Protein AF-A0A954LPZ9-F1 (afdb_monomer_lite)

Foldseek 3Di:
DVQLVVLLVVQLVVLLVQLCCCVPPVVDDNVVSNVSSVVSNLCSLVVVCLPPDNVNLQVSLQVCLVVVLVVCLVVQCVPVVDPVSSVVVNNVSSCCSNPVVSVVSVVVRD

Radius of gyration: 16.34 Å; chains: 1; bounding box: 34×37×44 Å

Structure (mmCIF, N/CA/C/O backbone):
data_AF-A0A954LPZ9-F1
#
_entry.id   AF-A0A954LPZ9-F1
#
loop_
_atom_site.group_PDB
_atom_site.id
_atom_site.type_symbol
_atom_site.label_atom_id
_atom_site.label_alt_id
_atom_site.label_comp_id
_atom_site.label_asym_id
_atom_site.label_entity_id
_atom_site.label_seq_id
_atom_site.pdbx_PDB_ins_code
_atom_site.Cartn_x
_atom_site.Cartn_y
_atom_site.Cartn_z
_atom_site.occupancy
_atom_site.B_iso_or_equiv
_atom_site.auth_seq_id
_atom_site.auth_comp_id
_atom_site.auth_asym_id
_atom_site.auth_atom_id
_atom_site.pdbx_PDB_model_num
ATOM 1 N N . MET A 1 1 ? -11.566 3.765 23.007 1.00 51.03 1 MET A N 1
ATOM 2 C CA . MET A 1 1 ? -10.286 3.412 22.339 1.00 51.03 1 MET A CA 1
ATOM 3 C C . MET A 1 1 ? -9.823 1.971 22.630 1.00 51.03 1 MET A C 1
ATOM 5 O O . MET A 1 1 ? -8.624 1.719 22.633 1.00 51.03 1 MET A O 1
ATOM 9 N N . ALA A 1 2 ? -10.733 1.009 22.846 1.00 56.59 2 ALA A N 1
ATOM 10 C CA . ALA A 1 2 ? -10.359 -0.405 23.004 1.00 56.59 2 ALA A CA 1
ATOM 11 C C . ALA A 1 2 ? -10.177 -1.110 21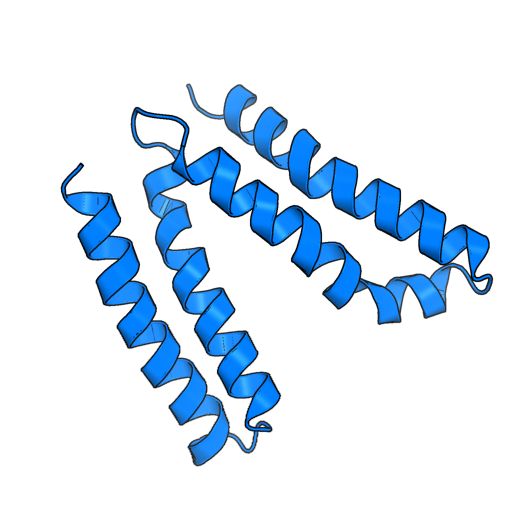.642 1.00 56.59 2 ALA A C 1
ATOM 13 O O . ALA A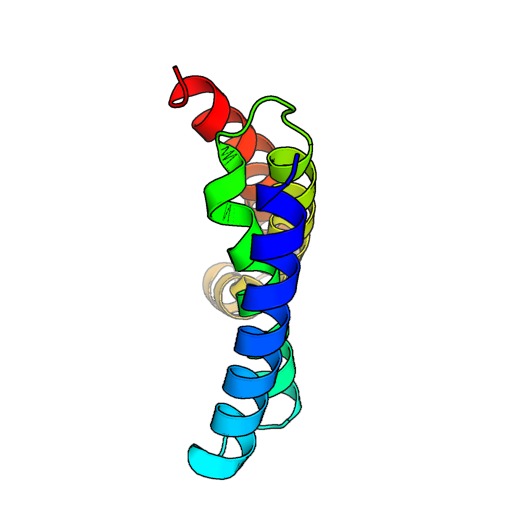 1 2 ? -9.214 -1.847 21.473 1.00 56.59 2 ALA A O 1
ATOM 14 N N . GLY A 1 3 ? -11.018 -0.777 20.649 1.00 69.94 3 GLY A N 1
ATOM 15 C CA . GLY A 1 3 ? -10.988 -1.383 19.308 1.00 69.94 3 GLY A CA 1
ATOM 16 C C . GLY A 1 3 ? -9.658 -1.219 18.568 1.00 69.94 3 GLY A C 1
ATOM 17 O O . GLY A 1 3 ? -9.106 -2.204 18.105 1.00 69.94 3 GLY A O 1
ATOM 18 N N . TYR A 1 4 ? -9.074 -0.015 18.557 1.00 72.62 4 TYR A N 1
ATOM 19 C CA . TYR A 1 4 ? -7.831 0.255 17.816 1.00 72.62 4 TYR A CA 1
ATOM 20 C C . TYR A 1 4 ? -6.659 -0.669 18.178 1.00 72.62 4 TYR A C 1
ATOM 22 O O . TYR A 1 4 ? -5.947 -1.165 17.306 1.00 72.62 4 TYR A O 1
ATOM 30 N N . ARG A 1 5 ? -6.444 -0.924 19.476 1.00 78.44 5 ARG A N 1
ATOM 31 C CA . ARG A 1 5 ? -5.367 -1.828 19.913 1.00 78.44 5 ARG A CA 1
ATOM 32 C C . ARG A 1 5 ? -5.662 -3.268 19.506 1.00 78.44 5 ARG A C 1
ATOM 34 O O . ARG A 1 5 ? -4.757 -3.947 19.035 1.00 78.44 5 ARG A O 1
ATOM 41 N N . GLU A 1 6 ? -6.916 -3.691 19.635 1.00 85.56 6 GLU A N 1
ATOM 42 C CA . GLU A 1 6 ? -7.383 -5.008 19.204 1.00 85.56 6 GLU A CA 1
ATOM 43 C C . GLU A 1 6 ? -7.138 -5.209 17.698 1.00 85.56 6 GLU A C 1
ATOM 45 O O . GLU A 1 6 ? -6.502 -6.182 17.292 1.00 85.56 6 GLU A O 1
ATOM 50 N N . HIS A 1 7 ? -7.556 -4.248 16.867 1.00 85.56 7 HIS A N 1
ATOM 51 C CA . HIS A 1 7 ? -7.422 -4.316 15.414 1.00 85.56 7 HIS A CA 1
ATOM 52 C C . HIS A 1 7 ? -5.961 -4.342 14.963 1.00 85.56 7 HIS A C 1
ATOM 54 O O . HIS A 1 7 ? -5.599 -5.175 14.131 1.00 85.56 7 HIS A O 1
ATOM 60 N N . ILE A 1 8 ? -5.100 -3.502 15.543 1.00 86.38 8 ILE A N 1
ATOM 61 C CA . ILE A 1 8 ? -3.652 -3.500 15.280 1.00 86.38 8 ILE A CA 1
ATOM 62 C C . ILE A 1 8 ? -3.016 -4.837 15.669 1.00 86.38 8 ILE A C 1
ATOM 64 O O . ILE A 1 8 ? -2.215 -5.378 14.906 1.00 86.38 8 ILE A O 1
ATOM 68 N N . SER A 1 9 ? -3.340 -5.370 16.847 1.00 88.62 9 SER A N 1
ATOM 69 C CA . SER A 1 9 ? -2.732 -6.602 17.355 1.00 88.62 9 SER A CA 1
ATOM 70 C C . SER A 1 9 ? -3.165 -7.825 16.549 1.00 88.62 9 SER A C 1
ATOM 72 O O . SER A 1 9 ? -2.311 -8.598 16.107 1.00 88.62 9 SER A O 1
ATOM 74 N N . VAL A 1 10 ? -4.469 -7.973 16.291 1.00 92.19 10 VAL A N 1
ATOM 75 C CA . VAL A 1 10 ? -5.005 -9.077 15.481 1.00 92.19 10 VAL A CA 1
ATOM 76 C C . VAL A 1 10 ? -4.484 -8.984 14.049 1.00 92.19 10 VAL A C 1
ATOM 78 O O . VAL A 1 10 ? -3.987 -9.972 13.512 1.00 92.19 10 VAL A O 1
ATOM 81 N N . SER A 1 11 ? -4.498 -7.792 13.449 1.00 91.38 11 SER A N 1
ATOM 82 C CA . SER A 1 11 ? -4.008 -7.606 12.077 1.00 91.38 11 SER A CA 1
ATOM 83 C C . SER A 1 11 ? -2.498 -7.789 11.965 1.00 91.38 11 SER A C 1
ATOM 85 O O . SER A 1 11 ? -2.019 -8.236 10.928 1.00 91.38 11 SER A O 1
ATOM 87 N N . GLY A 1 12 ? -1.737 -7.507 13.026 1.00 92.06 12 GLY A N 1
ATOM 88 C CA . GLY A 1 12 ? -0.303 -7.790 13.085 1.00 92.06 12 GLY A CA 1
ATOM 89 C C . GLY A 1 12 ? -0.022 -9.290 13.067 1.00 92.06 12 GLY A C 1
ATOM 90 O O . GLY A 1 12 ? 0.799 -9.759 12.278 1.00 92.06 12 GLY A O 1
ATOM 91 N N . MET A 1 13 ? -0.764 -10.065 13.861 1.00 95.38 13 MET A N 1
ATOM 92 C CA . MET A 1 13 ? -0.677 -11.529 13.847 1.00 95.38 13 MET A CA 1
ATOM 93 C C . MET A 1 13 ? -1.117 -12.113 12.493 1.00 95.38 13 MET A C 1
ATOM 95 O O . MET A 1 13 ? -0.434 -12.978 11.935 1.00 95.38 13 MET A O 1
ATOM 99 N N . CYS A 1 14 ? -2.205 -11.597 11.915 1.00 94.31 14 CYS A N 1
ATOM 100 C CA . CYS A 1 14 ? -2.628 -11.935 10.554 1.00 94.31 14 CYS A CA 1
ATOM 101 C C . CYS A 1 14 ? -1.562 -11.559 9.512 1.00 94.31 14 CYS A C 1
ATOM 103 O O . CYS A 1 14 ? -1.328 -12.309 8.573 1.00 94.31 14 CYS A O 1
ATOM 105 N N . GLY A 1 15 ? -0.868 -10.433 9.681 1.00 94.44 15 GLY A N 1
ATOM 106 C CA . GLY A 1 15 ? 0.211 -10.004 8.793 1.00 94.44 15 GLY A CA 1
ATOM 107 C C . GLY A 1 15 ? 1.411 -10.949 8.827 1.00 94.44 15 GLY A C 1
ATOM 108 O O . GLY A 1 15 ? 1.904 -11.351 7.773 1.00 94.44 15 GLY A O 1
ATOM 109 N N . VAL A 1 16 ? 1.844 -11.366 10.021 1.00 95.69 16 VAL A N 1
ATOM 110 C CA . VAL A 1 16 ? 2.936 -12.343 10.183 1.00 95.69 16 VAL A CA 1
ATOM 111 C C . VAL A 1 16 ? 2.554 -13.684 9.563 1.00 95.69 16 VAL A C 1
ATOM 113 O O . VAL A 1 16 ? 3.316 -14.233 8.768 1.00 95.69 16 VAL A O 1
ATOM 116 N N . THR A 1 17 ? 1.364 -14.196 9.877 1.00 95.56 17 THR A N 1
ATOM 117 C CA . THR A 1 17 ? 0.887 -15.475 9.328 1.00 95.56 17 THR A CA 1
ATOM 118 C C . THR A 1 17 ? 0.734 -15.415 7.810 1.00 95.56 17 THR A C 1
ATOM 120 O O . THR A 1 17 ? 1.192 -16.326 7.121 1.00 95.56 17 THR A O 1
ATOM 123 N N . TYR A 1 18 ? 0.189 -14.327 7.266 1.00 95.00 18 TYR A N 1
ATOM 124 C CA . TYR A 1 18 ? 0.059 -14.129 5.825 1.00 95.00 18 TYR A CA 1
ATOM 125 C C . TYR A 1 18 ? 1.422 -14.057 5.124 1.00 95.00 18 TYR A C 1
ATOM 127 O O . TYR A 1 18 ? 1.647 -14.773 4.149 1.00 95.00 18 TYR A O 1
ATOM 135 N N . GLY A 1 19 ? 2.362 -13.263 5.646 1.00 94.19 19 GLY A N 1
ATOM 136 C CA . GLY A 1 19 ? 3.704 -13.123 5.073 1.00 94.19 19 GLY A CA 1
ATOM 137 C C . GLY A 1 19 ? 4.521 -14.419 5.115 1.00 94.19 19 GLY A C 1
ATOM 138 O O . GLY A 1 19 ? 5.169 -14.784 4.129 1.00 94.19 19 GLY A O 1
ATOM 139 N N . LEU A 1 20 ? 4.448 -15.159 6.225 1.00 95.56 20 LEU A N 1
ATOM 140 C CA . LEU A 1 20 ? 5.094 -16.468 6.355 1.00 95.56 20 LEU A CA 1
ATOM 141 C C . LEU A 1 20 ? 4.459 -17.500 5.421 1.00 95.56 20 LEU A C 1
ATOM 143 O O . LEU A 1 20 ? 5.171 -18.228 4.739 1.00 95.56 20 LEU A O 1
ATOM 147 N N . THR A 1 21 ? 3.132 -17.532 5.322 1.00 95.69 21 THR A N 1
ATOM 148 C CA . THR A 1 21 ? 2.449 -18.480 4.431 1.00 95.69 21 THR A CA 1
ATOM 149 C C . THR A 1 21 ? 2.755 -18.173 2.964 1.00 95.69 21 THR A C 1
ATOM 151 O O . THR A 1 21 ? 3.055 -19.084 2.196 1.00 95.69 21 THR A O 1
ATOM 154 N N . ALA A 1 22 ? 2.767 -16.897 2.567 1.00 94.06 22 ALA A N 1
ATOM 155 C CA . ALA A 1 22 ? 3.136 -16.482 1.214 1.00 94.06 22 ALA A CA 1
ATOM 156 C C . ALA A 1 22 ? 4.550 -16.957 0.831 1.00 94.06 22 ALA A C 1
ATOM 158 O O . ALA A 1 22 ? 4.776 -17.454 -0.272 1.00 94.06 22 ALA A O 1
ATOM 159 N N . THR A 1 23 ? 5.500 -16.845 1.757 1.00 94.31 23 THR A N 1
ATOM 160 C CA . THR A 1 23 ? 6.903 -17.206 1.505 1.00 94.31 23 THR A CA 1
ATOM 161 C C . THR A 1 23 ? 7.141 -18.711 1.535 1.00 94.31 23 THR A C 1
ATOM 163 O O . THR A 1 23 ? 7.802 -19.238 0.644 1.00 94.31 23 THR A O 1
ATOM 166 N N . LEU A 1 24 ? 6.571 -19.414 2.515 1.00 94.31 24 LEU A N 1
ATOM 167 C CA . LEU A 1 24 ? 6.816 -20.842 2.728 1.00 94.31 24 LEU A CA 1
ATOM 168 C C . LEU A 1 24 ? 5.948 -21.751 1.848 1.00 94.31 24 LEU A C 1
ATOM 170 O O . LEU A 1 24 ? 6.421 -22.803 1.429 1.00 94.31 24 LEU A O 1
ATOM 174 N N . ALA A 1 25 ? 4.696 -21.373 1.567 1.00 95.06 25 ALA A N 1
ATOM 175 C CA . ALA A 1 25 ? 3.746 -22.228 0.846 1.00 95.06 25 ALA A CA 1
ATOM 176 C C . ALA A 1 25 ? 3.550 -21.832 -0.626 1.00 95.06 25 ALA A C 1
ATOM 178 O O . ALA A 1 25 ? 3.287 -22.696 -1.458 1.00 95.06 25 ALA A O 1
ATOM 179 N N . PHE A 1 26 ? 3.682 -20.544 -0.964 1.00 93.38 26 PHE A N 1
ATOM 180 C CA . PHE A 1 26 ? 3.379 -20.026 -2.307 1.00 93.38 26 PHE A CA 1
ATOM 181 C C . PHE A 1 26 ? 4.614 -19.577 -3.104 1.00 93.38 26 PHE A C 1
ATOM 183 O O . PHE A 1 26 ? 4.480 -19.108 -4.232 1.00 93.38 26 PHE A O 1
ATOM 190 N N . GLY A 1 27 ? 5.819 -19.730 -2.544 1.00 92.44 27 GLY A N 1
ATOM 191 C CA . GLY A 1 27 ? 7.078 -19.451 -3.243 1.00 92.44 27 GLY A CA 1
ATOM 192 C C . GLY A 1 27 ? 7.370 -17.965 -3.480 1.00 92.44 27 GLY A C 1
ATOM 193 O O . GLY A 1 27 ? 8.233 -17.637 -4.295 1.00 92.44 27 GLY A O 1
ATOM 194 N N . PHE A 1 28 ? 6.677 -17.052 -2.790 1.00 94.62 28 PHE A N 1
ATOM 195 C CA . PHE A 1 28 ? 7.019 -15.631 -2.835 1.00 94.62 28 PHE A CA 1
ATOM 196 C C . PHE A 1 28 ? 8.361 -15.371 -2.144 1.00 94.62 28 PHE A C 1
ATOM 198 O O . PHE A 1 28 ? 8.746 -16.051 -1.192 1.00 94.62 28 PHE A O 1
ATOM 205 N N . THR A 1 29 ? 9.078 -14.340 -2.591 1.00 95.62 29 THR A N 1
ATOM 206 C CA . THR A 1 29 ? 10.342 -13.962 -1.943 1.00 95.62 29 THR A CA 1
ATOM 207 C C . THR A 1 29 ? 10.097 -13.451 -0.515 1.00 95.62 29 THR A C 1
ATOM 209 O O . THR A 1 29 ? 9.050 -12.846 -0.259 1.00 95.62 29 THR A O 1
ATOM 212 N N . PRO A 1 30 ? 11.064 -13.595 0.414 1.00 93.38 30 PRO A N 1
ATOM 213 C CA . PRO A 1 30 ? 10.937 -13.074 1.779 1.00 93.38 30 PRO A CA 1
ATOM 214 C C . PRO A 1 30 ? 10.558 -11.589 1.839 1.00 93.38 30 PRO A C 1
ATOM 216 O O . PRO A 1 30 ? 9.758 -11.182 2.677 1.00 93.38 30 PRO A O 1
ATOM 219 N N . VAL A 1 31 ? 11.071 -10.788 0.901 1.00 93.88 31 VAL A N 1
ATOM 220 C CA . VAL A 1 31 ? 10.758 -9.355 0.790 1.00 93.88 31 VAL A CA 1
ATOM 221 C C . VAL A 1 31 ? 9.292 -9.130 0.412 1.00 93.88 31 VAL A C 1
ATOM 223 O O . VAL A 1 31 ? 8.637 -8.272 0.998 1.00 93.88 31 VAL A O 1
ATOM 226 N N . GLN A 1 32 ? 8.748 -9.911 -0.526 1.00 91.81 32 GLN A N 1
ATOM 227 C CA . GLN A 1 32 ? 7.333 -9.832 -0.907 1.00 91.81 32 GLN A CA 1
ATOM 228 C C . GLN A 1 32 ? 6.415 -10.262 0.241 1.00 91.81 32 GLN A C 1
ATOM 230 O O . GLN A 1 32 ? 5.415 -9.593 0.488 1.00 91.81 32 GLN A O 1
ATOM 235 N N . GLY A 1 33 ? 6.773 -11.323 0.972 1.00 93.38 33 GLY A N 1
ATOM 236 C CA . GLY A 1 33 ? 6.032 -11.759 2.159 1.00 93.38 33 GLY A CA 1
ATOM 237 C C . GLY A 1 33 ? 6.041 -10.725 3.281 1.00 93.38 33 GLY A C 1
ATOM 238 O O . GLY A 1 33 ? 4.996 -10.442 3.861 1.00 93.38 33 GLY A O 1
ATOM 239 N N . ALA A 1 34 ? 7.194 -10.107 3.552 1.00 92.81 34 ALA A N 1
ATOM 240 C CA . ALA A 1 34 ? 7.302 -9.032 4.536 1.00 92.81 34 ALA A CA 1
ATOM 241 C C . ALA A 1 34 ? 6.455 -7.814 4.138 1.00 92.81 34 ALA A C 1
ATOM 243 O O . ALA A 1 34 ? 5.720 -7.272 4.960 1.00 92.81 34 ALA A O 1
ATOM 244 N N . LEU A 1 35 ? 6.503 -7.418 2.863 1.00 90.88 35 LEU A N 1
ATOM 245 C CA . LEU A 1 35 ? 5.722 -6.297 2.344 1.00 90.88 35 LE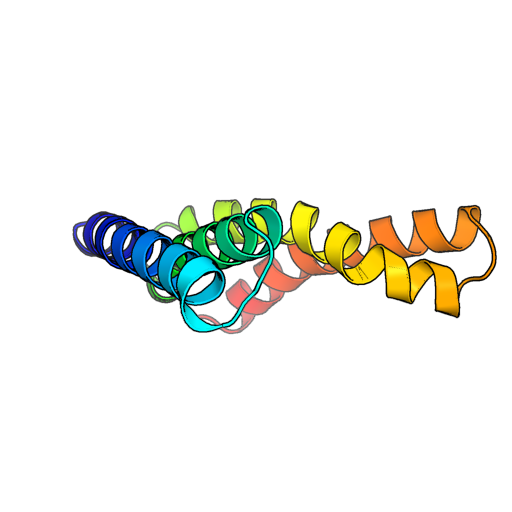U A CA 1
ATOM 246 C C . LEU A 1 35 ? 4.215 -6.580 2.433 1.00 90.88 35 LEU A C 1
ATOM 248 O O . LEU A 1 35 ? 3.456 -5.733 2.897 1.00 90.88 35 LEU A O 1
ATOM 252 N N . ALA A 1 36 ? 3.798 -7.794 2.074 1.00 91.31 36 ALA A N 1
ATOM 253 C CA . ALA A 1 36 ? 2.434 -8.279 2.233 1.00 91.31 36 ALA A CA 1
ATOM 254 C C . ALA A 1 36 ? 1.971 -8.249 3.700 1.00 91.31 36 ALA A C 1
ATOM 256 O O . ALA A 1 36 ? 0.907 -7.711 3.991 1.00 91.31 36 ALA A O 1
ATOM 257 N N . GLY A 1 37 ? 2.785 -8.752 4.632 1.00 93.06 37 GLY A N 1
ATOM 258 C CA . GLY A 1 37 ? 2.474 -8.731 6.062 1.00 93.06 37 GLY A CA 1
ATOM 259 C C . GLY A 1 37 ? 2.342 -7.316 6.632 1.00 93.06 37 GLY A C 1
ATOM 260 O O . GLY A 1 37 ? 1.384 -7.035 7.352 1.00 93.06 37 GLY A O 1
ATOM 261 N N . CYS A 1 38 ? 3.246 -6.403 6.261 1.00 89.75 38 CYS A N 1
ATOM 262 C CA . CYS A 1 38 ? 3.170 -4.993 6.653 1.00 89.75 38 CYS A CA 1
ATOM 263 C C . CYS A 1 38 ? 1.892 -4.318 6.136 1.00 89.75 38 CYS A C 1
ATOM 265 O O . CYS A 1 38 ? 1.244 -3.584 6.881 1.00 89.75 38 CYS A O 1
ATOM 267 N N . LEU A 1 39 ? 1.506 -4.574 4.882 1.00 89.50 39 LEU A N 1
ATOM 268 C CA . LEU A 1 39 ? 0.270 -4.030 4.315 1.00 89.50 39 LEU A CA 1
ATOM 269 C C . LEU A 1 39 ? -0.971 -4.577 5.028 1.00 89.50 39 LEU A C 1
ATOM 271 O O . LEU A 1 39 ? -1.863 -3.796 5.354 1.00 89.50 39 LEU A O 1
ATOM 275 N N . THR A 1 40 ? -1.009 -5.878 5.328 1.00 91.69 40 THR A N 1
ATOM 276 C CA . THR A 1 40 ? -2.094 -6.496 6.108 1.00 91.69 40 THR A CA 1
ATOM 277 C C . THR A 1 40 ? -2.196 -5.887 7.504 1.00 91.69 40 THR A C 1
ATOM 279 O O . THR A 1 40 ? -3.296 -5.608 7.977 1.00 91.69 40 THR A O 1
ATOM 282 N N . TRP A 1 41 ? -1.060 -5.624 8.152 1.00 89.38 41 TRP A N 1
ATOM 283 C CA . TRP A 1 41 ? -1.044 -5.007 9.473 1.00 89.38 41 TRP A CA 1
ATOM 284 C C . TRP A 1 41 ? -1.621 -3.586 9.459 1.00 89.38 41 TRP A C 1
ATOM 286 O O . TRP A 1 41 ? -2.508 -3.278 10.254 1.00 89.38 41 TRP A O 1
ATOM 296 N N . VAL A 1 42 ? -1.180 -2.745 8.517 1.00 86.00 42 VAL A N 1
ATOM 297 C CA . VAL A 1 42 ? -1.673 -1.364 8.365 1.00 86.00 42 VAL A CA 1
ATOM 298 C C . VAL A 1 42 ? -3.147 -1.333 7.950 1.00 86.00 42 VAL A C 1
ATOM 300 O O . VAL A 1 42 ? -3.898 -0.484 8.429 1.00 86.00 42 VAL A O 1
ATOM 303 N N . ALA A 1 43 ? -3.597 -2.279 7.120 1.00 85.69 43 ALA A N 1
ATOM 304 C CA . ALA A 1 43 ? -5.008 -2.417 6.751 1.00 85.69 43 ALA A CA 1
ATOM 305 C C . ALA A 1 43 ? -5.914 -2.707 7.961 1.00 85.69 43 ALA A C 1
ATOM 307 O O . ALA A 1 43 ? -7.102 -2.396 7.924 1.00 85.69 43 ALA A O 1
ATOM 308 N N . GLY A 1 44 ? -5.358 -3.220 9.061 1.00 84.94 44 GLY A N 1
ATOM 309 C CA . GLY A 1 44 ? -6.060 -3.351 10.334 1.00 84.94 44 GLY A CA 1
ATOM 310 C C . GLY A 1 44 ? -6.590 -2.038 10.900 1.00 84.94 44 GLY A C 1
ATOM 311 O O . GLY A 1 44 ? -7.554 -2.057 11.646 1.00 84.94 44 GLY A O 1
ATOM 312 N N . MET A 1 45 ? -6.012 -0.897 10.522 1.00 82.88 45 MET A N 1
ATOM 313 C CA . MET A 1 45 ? -6.475 0.421 10.963 1.00 82.88 45 MET A CA 1
ATOM 314 C C . MET A 1 45 ? -7.681 0.939 10.154 1.00 82.88 45 MET A C 1
ATOM 316 O O . MET A 1 45 ? -8.234 1.988 10.480 1.00 82.88 45 MET A O 1
ATOM 320 N N . LEU A 1 46 ? -8.079 0.242 9.080 1.00 81.81 46 LEU A N 1
ATOM 321 C CA . LEU A 1 46 ? -9.157 0.666 8.181 1.00 81.81 46 LEU A CA 1
ATOM 322 C C . LEU A 1 46 ? -10.538 0.758 8.869 1.00 81.81 46 LEU A C 1
ATOM 324 O O . LEU A 1 46 ? -11.233 1.740 8.617 1.00 81.81 46 LEU A O 1
ATOM 328 N N . PRO A 1 47 ? -10.949 -0.181 9.749 1.00 77.25 47 PRO A N 1
ATOM 329 C CA . PRO A 1 47 ? -12.210 -0.077 10.492 1.00 77.25 47 PRO A CA 1
ATOM 330 C C . PRO A 1 47 ? -12.255 1.129 11.438 1.00 77.25 47 PRO A C 1
ATOM 332 O O . PRO A 1 47 ? -13.315 1.706 11.652 1.00 77.25 47 PRO A O 1
ATOM 335 N N . ASP A 1 48 ? -11.101 1.551 11.962 1.00 75.62 48 ASP A N 1
ATOM 336 C CA . ASP A 1 48 ? -10.988 2.699 12.867 1.00 75.62 48 ASP A CA 1
ATOM 337 C C . ASP A 1 48 ? -10.969 4.054 12.129 1.00 75.62 48 ASP A C 1
ATOM 339 O O . ASP A 1 48 ? -10.822 5.101 12.763 1.00 75.62 48 ASP A O 1
ATOM 343 N N . LEU A 1 49 ? -11.117 4.068 10.796 1.00 71.56 49 LEU A N 1
ATOM 344 C CA . LEU A 1 49 ? -11.221 5.305 10.010 1.00 71.56 49 LEU A CA 1
ATOM 345 C C . LEU A 1 49 ? -12.444 6.151 10.391 1.00 71.56 49 LEU A C 1
ATOM 347 O O . LEU A 1 49 ? -12.375 7.374 10.281 1.00 71.56 49 LEU A O 1
ATOM 351 N N . ASP A 1 50 ? -13.519 5.503 10.838 1.00 70.12 50 ASP A N 1
ATOM 352 C CA . ASP A 1 50 ? -14.781 6.137 11.244 1.00 70.12 50 ASP A CA 1
ATOM 353 C C . ASP A 1 50 ? -14.870 6.361 12.768 1.00 70.12 50 ASP A C 1
ATOM 355 O O . ASP A 1 50 ? -15.848 6.886 13.286 1.00 70.12 50 ASP A O 1
ATOM 359 N N . ALA A 1 51 ? -13.840 5.963 13.525 1.00 66.25 51 ALA A N 1
ATOM 360 C CA . ALA A 1 51 ? -13.835 6.111 14.975 1.00 66.25 51 ALA A CA 1
ATOM 361 C C . ALA A 1 51 ? -13.517 7.560 15.396 1.00 66.25 51 ALA A C 1
ATOM 363 O O . ALA A 1 51 ? -12.554 8.172 14.916 1.00 66.25 51 ALA A O 1
ATOM 364 N N . ASP A 1 52 ? -14.284 8.081 16.361 1.00 58.72 52 ASP A N 1
ATOM 365 C CA . ASP A 1 52 ? -14.144 9.431 16.920 1.00 58.72 52 ASP A CA 1
ATOM 366 C C . ASP A 1 52 ? -12.692 9.730 17.337 1.00 58.72 52 ASP A C 1
ATOM 368 O O . ASP A 1 52 ? -12.181 9.246 18.354 1.00 58.72 52 ASP A O 1
ATOM 372 N N . GLY A 1 53 ? -11.991 10.539 16.538 1.00 61.56 53 GLY A N 1
ATOM 373 C CA . GLY A 1 53 ? -10.632 10.972 16.865 1.00 61.56 53 GLY A CA 1
ATOM 374 C C . GLY A 1 53 ? -9.749 11.374 15.690 1.00 61.56 53 GLY A C 1
ATOM 375 O O . GLY A 1 53 ? -8.758 12.068 15.921 1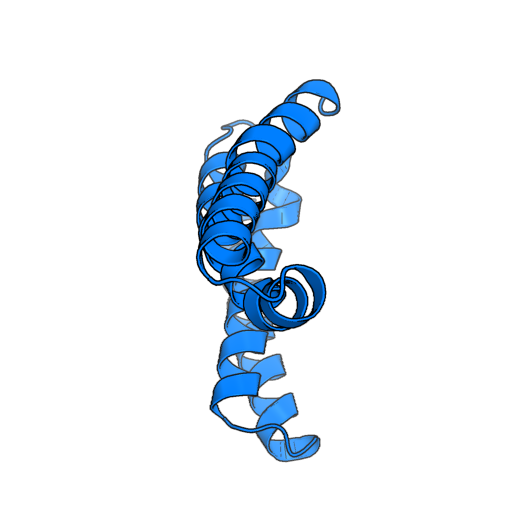.00 61.56 53 GLY A O 1
ATOM 376 N N . GLY A 1 54 ? -10.051 10.963 14.451 1.00 60.91 54 GLY A N 1
ATOM 377 C CA . GLY A 1 54 ? -9.368 11.406 13.217 1.00 60.91 54 GLY A CA 1
ATOM 378 C C . GLY A 1 54 ? -7.852 11.130 13.114 1.00 60.91 54 GLY A C 1
ATOM 379 O O . GLY A 1 54 ? -7.248 11.368 12.066 1.00 60.91 54 GLY A O 1
ATOM 380 N N . LYS A 1 55 ? -7.214 10.626 14.179 1.00 65.94 55 LYS A N 1
ATOM 381 C CA . LYS A 1 5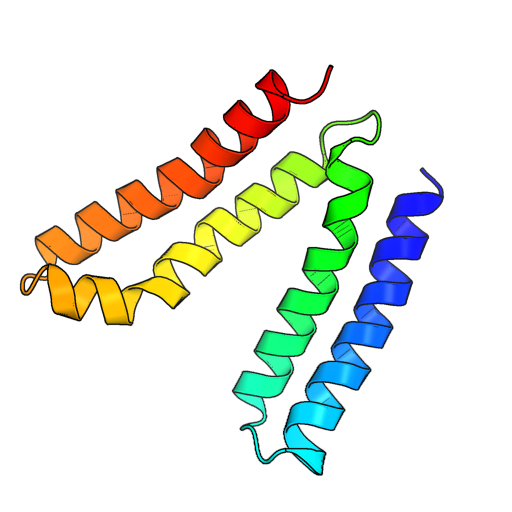5 ? -5.799 10.228 14.224 1.00 65.94 55 LYS A CA 1
ATOM 382 C C . LYS A 1 55 ? -5.497 9.023 13.312 1.00 65.94 55 LYS A C 1
ATOM 384 O O . LYS A 1 55 ? -4.534 9.147 12.555 1.00 65.94 55 LYS A O 1
ATOM 389 N N . PRO A 1 56 ? -6.314 7.943 13.279 1.00 69.38 56 PRO A N 1
ATOM 390 C CA . PRO A 1 56 ? -6.061 6.781 12.414 1.00 69.38 56 PRO A CA 1
ATOM 391 C C . PRO A 1 56 ? -6.044 7.158 10.929 1.00 69.38 56 PRO A C 1
ATOM 393 O O . PRO A 1 56 ? -5.135 6.787 10.192 1.00 69.38 56 PRO A O 1
ATOM 396 N N . VAL A 1 57 ? -6.979 8.017 10.510 1.00 71.75 57 VAL A N 1
ATOM 397 C CA . VAL A 1 57 ? -7.064 8.556 9.143 1.00 71.75 57 VAL A CA 1
ATOM 398 C C . VAL A 1 57 ? -5.752 9.230 8.733 1.00 71.75 57 VAL A C 1
ATOM 400 O O . VAL A 1 57 ? -5.215 8.969 7.657 1.00 71.75 57 VAL A O 1
ATOM 403 N N . ARG A 1 58 ? -5.189 10.085 9.596 1.00 74.00 58 ARG A N 1
ATOM 404 C CA . ARG A 1 58 ? -3.976 10.846 9.263 1.00 74.00 58 ARG A CA 1
ATOM 405 C C . ARG A 1 58 ? -2.738 9.955 9.134 1.00 74.00 58 ARG A C 1
ATOM 407 O O . ARG A 1 58 ? -1.879 10.245 8.303 1.00 74.00 58 ARG A O 1
ATOM 414 N N . GLU A 1 59 ? -2.641 8.906 9.946 1.00 76.75 59 GLU A N 1
ATOM 415 C CA . GLU A 1 59 ? -1.519 7.960 9.925 1.00 76.75 59 GLU A CA 1
ATOM 416 C C . GLU A 1 59 ? -1.587 7.035 8.704 1.00 76.75 59 GLU A C 1
ATOM 418 O O . GLU A 1 59 ? -0.600 6.927 7.971 1.00 76.75 59 GLU A O 1
ATOM 423 N N . ILE A 1 60 ? -2.763 6.471 8.407 1.00 81.25 60 ILE A N 1
ATOM 424 C CA . ILE A 1 60 ? -2.973 5.596 7.244 1.00 81.25 60 ILE A CA 1
ATOM 425 C C . ILE A 1 60 ? -2.720 6.353 5.942 1.00 81.25 60 ILE A C 1
ATOM 427 O O . ILE A 1 60 ? -1.939 5.896 5.111 1.00 81.25 60 ILE A O 1
ATOM 431 N N . PHE A 1 61 ? -3.319 7.534 5.756 1.00 81.94 61 PHE A N 1
ATOM 432 C CA . PHE A 1 61 ? -3.106 8.314 4.531 1.00 81.94 61 PHE A CA 1
ATOM 433 C C . PHE A 1 61 ? -1.690 8.903 4.437 1.00 81.94 61 PHE A C 1
ATOM 435 O O . PHE A 1 61 ? -1.202 9.139 3.331 1.00 81.94 61 PHE A O 1
ATOM 442 N N . GLY A 1 62 ? -0.996 9.091 5.565 1.00 83.69 62 GLY A N 1
ATOM 443 C CA . GLY A 1 62 ? 0.430 9.417 5.581 1.00 83.69 62 GLY A CA 1
ATOM 444 C C . GLY A 1 62 ? 1.294 8.277 5.031 1.00 83.69 62 GLY A C 1
ATOM 445 O O . GLY A 1 62 ? 2.130 8.511 4.157 1.00 83.69 62 GLY A O 1
ATOM 446 N N . LEU A 1 63 ? 1.051 7.048 5.498 1.00 84.75 63 LEU A N 1
ATOM 447 C CA . LEU A 1 63 ? 1.724 5.833 5.024 1.00 84.75 63 LEU A CA 1
ATOM 448 C C . LEU A 1 63 ? 1.379 5.512 3.564 1.00 84.75 63 LEU A C 1
ATOM 450 O O . LEU A 1 63 ? 2.281 5.321 2.748 1.00 84.75 63 LEU A O 1
ATOM 454 N N . LEU A 1 64 ? 0.091 5.507 3.208 1.00 85.00 64 LEU A N 1
ATOM 455 C CA . LEU A 1 64 ? -0.368 5.278 1.834 1.00 85.00 64 LEU A CA 1
ATOM 456 C C . LEU A 1 64 ? 0.190 6.328 0.873 1.00 85.00 64 LEU A C 1
ATOM 458 O O . LEU A 1 64 ? 0.605 5.973 -0.228 1.00 85.00 64 LEU A O 1
ATOM 462 N N . GLY A 1 65 ? 0.280 7.587 1.312 1.00 87.12 65 GLY A N 1
ATOM 463 C CA . GLY A 1 65 ? 0.918 8.658 0.554 1.00 87.12 65 GLY A CA 1
ATOM 464 C C . GLY A 1 65 ? 2.327 8.297 0.092 1.00 87.12 65 GLY A C 1
ATOM 465 O O . GLY A 1 65 ? 2.668 8.538 -1.060 1.00 87.12 65 GLY A O 1
ATOM 466 N N . ALA A 1 66 ? 3.133 7.672 0.953 1.00 87.44 66 ALA A N 1
ATOM 467 C CA . ALA A 1 66 ? 4.492 7.253 0.610 1.00 87.44 66 ALA A CA 1
ATOM 468 C C . ALA A 1 66 ? 4.534 5.946 -0.204 1.00 87.44 66 ALA A C 1
ATOM 470 O O . ALA A 1 66 ? 5.312 5.831 -1.150 1.00 87.44 66 ALA A O 1
ATOM 471 N N . VAL A 1 67 ? 3.706 4.957 0.145 1.00 87.81 67 VAL A N 1
ATOM 472 C CA . VAL A 1 67 ? 3.774 3.607 -0.443 1.00 87.81 67 VAL A CA 1
ATOM 473 C C . VAL A 1 67 ? 3.175 3.552 -1.849 1.00 87.81 67 VAL A C 1
ATOM 475 O O . VAL A 1 67 ? 3.767 2.950 -2.744 1.00 87.81 67 VAL A O 1
ATOM 478 N N . VAL A 1 68 ? 2.023 4.185 -2.079 1.00 89.62 68 VAL A N 1
ATOM 479 C CA . VAL A 1 68 ? 1.313 4.117 -3.367 1.00 89.62 68 VAL A CA 1
ATOM 480 C C . VAL A 1 68 ? 2.155 4.608 -4.557 1.00 89.62 68 VAL A C 1
ATOM 482 O O . VAL A 1 68 ? 2.229 3.871 -5.544 1.00 89.62 68 VAL A O 1
ATOM 485 N N . PRO A 1 69 ? 2.834 5.775 -4.520 1.00 89.69 69 PRO A N 1
ATOM 486 C CA . PRO A 1 69 ? 3.668 6.209 -5.643 1.00 89.69 69 PRO A CA 1
ATOM 487 C C . PRO A 1 69 ? 4.864 5.276 -5.879 1.00 89.69 69 PRO A C 1
ATOM 489 O O . PRO A 1 69 ? 5.233 5.051 -7.030 1.00 89.69 69 PRO A O 1
ATOM 492 N N . LEU A 1 70 ? 5.430 4.675 -4.824 1.00 89.69 70 LEU A N 1
ATOM 493 C CA . LEU A 1 70 ? 6.524 3.706 -4.948 1.00 89.69 70 LEU A CA 1
ATOM 494 C C . LEU A 1 70 ? 6.064 2.407 -5.616 1.00 89.69 70 LEU A C 1
ATOM 496 O O . LEU A 1 70 ? 6.745 1.896 -6.501 1.00 89.69 70 LEU A O 1
ATOM 500 N N . VAL A 1 71 ? 4.889 1.892 -5.254 1.00 87.88 71 VAL A N 1
ATOM 501 C CA . VAL A 1 71 ? 4.306 0.709 -5.909 1.00 87.88 71 VAL A CA 1
ATOM 502 C C . VAL A 1 71 ? 3.938 1.021 -7.365 1.00 87.88 71 VAL A C 1
ATOM 504 O O . VAL A 1 71 ? 4.171 0.210 -8.264 1.00 87.88 71 VAL A O 1
ATOM 507 N N . ALA A 1 72 ? 3.423 2.224 -7.624 1.00 90.25 72 ALA A N 1
ATOM 508 C CA . ALA A 1 72 ? 3.052 2.674 -8.960 1.00 90.25 72 ALA A CA 1
ATOM 509 C C . ALA A 1 72 ? 4.258 3.018 -9.851 1.00 90.25 72 ALA A C 1
ATOM 511 O O . ALA A 1 72 ? 4.085 3.128 -11.066 1.00 90.25 72 ALA A O 1
ATOM 512 N N . ILE A 1 73 ? 5.476 3.151 -9.311 1.00 90.81 73 ILE A N 1
ATOM 513 C CA . ILE A 1 73 ? 6.615 3.724 -10.044 1.00 90.81 73 ILE A CA 1
ATOM 514 C C . ILE A 1 73 ? 6.924 2.982 -11.346 1.00 90.81 73 ILE A C 1
ATOM 516 O O . ILE A 1 73 ? 7.169 3.598 -12.380 1.00 90.81 73 ILE A O 1
ATOM 520 N N . ARG A 1 74 ? 6.812 1.649 -11.347 1.00 87.69 74 ARG A N 1
ATOM 521 C CA . ARG A 1 74 ? 7.035 0.828 -12.546 1.00 87.69 74 ARG A CA 1
ATOM 522 C C . ARG A 1 74 ? 5.971 1.066 -13.623 1.00 87.69 74 ARG A C 1
ATOM 524 O O . ARG A 1 74 ? 6.231 0.852 -14.806 1.00 87.69 74 ARG A O 1
ATOM 531 N N . HIS A 1 75 ? 4.759 1.451 -13.237 1.00 89.38 75 HIS A N 1
ATOM 532 C CA . HIS A 1 75 ? 3.709 1.855 -14.173 1.00 89.38 75 HIS A CA 1
ATOM 533 C C . HIS A 1 75 ? 3.937 3.285 -14.662 1.00 89.38 75 HIS A C 1
ATOM 535 O O . HIS A 1 75 ? 3.877 3.516 -15.865 1.00 89.38 75 HIS A O 1
ATOM 541 N N . LEU A 1 76 ? 4.309 4.201 -13.763 1.00 89.50 76 LEU A N 1
ATOM 542 C CA . LEU A 1 76 ? 4.624 5.587 -14.109 1.00 89.50 76 LEU A CA 1
ATOM 543 C C . LEU A 1 76 ? 5.775 5.671 -15.117 1.00 89.50 76 LEU A C 1
ATOM 545 O O . LEU A 1 76 ? 5.636 6.344 -16.131 1.00 89.50 76 LEU A O 1
ATOM 549 N N . ILE A 1 77 ? 6.862 4.919 -14.912 1.00 92.19 77 ILE A N 1
ATOM 550 C CA . ILE A 1 77 ? 7.993 4.854 -15.855 1.00 92.19 77 ILE A CA 1
ATOM 551 C C . ILE A 1 77 ? 7.530 4.405 -17.245 1.00 92.19 77 ILE A C 1
ATOM 553 O O . ILE A 1 77 ? 7.923 4.996 -18.249 1.00 92.19 77 ILE A O 1
ATOM 557 N N . ARG A 1 78 ? 6.661 3.389 -17.308 1.00 90.25 78 ARG A N 1
ATOM 558 C CA . ARG A 1 78 ? 6.133 2.868 -18.577 1.00 90.25 78 ARG A CA 1
ATOM 559 C C . ARG A 1 78 ? 5.229 3.861 -19.305 1.00 90.25 78 ARG A C 1
ATOM 561 O O . ARG A 1 78 ? 5.185 3.821 -20.526 1.00 90.25 78 ARG A O 1
ATOM 568 N N . TRP A 1 79 ? 4.497 4.705 -18.582 1.00 88.69 79 TRP A N 1
ATOM 569 C CA . TRP A 1 79 ? 3.554 5.659 -19.176 1.00 88.69 79 TRP A CA 1
ATOM 570 C C . TRP A 1 79 ? 4.200 6.996 -19.537 1.00 88.69 79 TRP A C 1
ATOM 572 O O . TRP A 1 79 ? 3.862 7.575 -20.563 1.00 88.69 79 TRP A O 1
ATOM 582 N N . CYS A 1 80 ? 5.119 7.486 -18.707 1.00 86.50 80 CYS A N 1
ATOM 583 C CA . CYS A 1 80 ? 5.697 8.817 -18.863 1.00 86.50 80 CYS A CA 1
ATOM 584 C C . CYS A 1 80 ? 6.907 8.855 -19.800 1.00 86.50 80 CYS A C 1
ATOM 586 O O . CYS A 1 80 ? 7.152 9.895 -20.404 1.00 86.50 80 CYS A O 1
ATOM 588 N N . GLY A 1 81 ? 7.698 7.777 -19.896 1.00 82.81 81 GLY A N 1
ATOM 589 C CA . GLY A 1 81 ? 8.896 7.697 -20.748 1.00 82.81 81 GLY A CA 1
ATOM 590 C C . GLY A 1 81 ? 10.070 8.621 -20.362 1.00 82.81 81 GLY A C 1
ATOM 591 O O . GLY A 1 81 ? 11.218 8.263 -20.600 1.00 82.81 81 GLY A O 1
ATOM 592 N N . SER A 1 82 ? 9.807 9.770 -19.729 1.00 91.81 82 SER A N 1
ATOM 593 C CA . SER A 1 82 ? 10.781 10.737 -19.211 1.00 91.81 82 SER A CA 1
ATOM 594 C C . SER A 1 82 ? 10.775 10.776 -17.681 1.00 91.81 82 SER A C 1
ATOM 596 O O . SER A 1 82 ? 9.717 10.694 -17.049 1.00 91.81 82 SER A O 1
ATOM 598 N N . VAL A 1 83 ? 11.959 10.957 -17.089 1.00 89.69 83 VAL A N 1
ATOM 599 C CA . VAL A 1 83 ? 12.165 11.042 -15.635 1.00 89.69 83 VAL A CA 1
ATOM 600 C C . VAL A 1 83 ? 11.377 12.203 -15.026 1.00 89.69 83 VAL A C 1
ATOM 602 O O . VAL A 1 83 ? 10.723 12.009 -14.004 1.00 89.69 83 VAL A O 1
ATOM 605 N N . ASP A 1 84 ? 11.347 13.368 -15.677 1.00 93.31 84 ASP A N 1
ATOM 606 C CA . ASP A 1 84 ? 10.643 14.553 -15.162 1.00 93.31 84 ASP A CA 1
ATOM 607 C C . ASP A 1 84 ? 9.133 14.301 -15.024 1.00 93.31 84 ASP A C 1
ATOM 609 O O . ASP A 1 84 ? 8.511 14.652 -14.020 1.00 93.31 84 ASP A O 1
ATOM 613 N N . CYS A 1 85 ? 8.544 13.605 -16.001 1.00 91.56 85 CYS A N 1
ATOM 614 C CA . CYS A 1 85 ? 7.134 13.214 -15.975 1.00 91.56 85 CYS A CA 1
ATOM 615 C C . CYS A 1 85 ? 6.860 12.161 -14.887 1.00 91.56 85 CYS A C 1
ATOM 617 O O . CYS A 1 85 ? 5.832 12.224 -14.206 1.00 91.56 85 CYS A O 1
ATOM 619 N N . VAL A 1 86 ? 7.783 11.218 -14.659 1.00 93.44 86 VAL A N 1
ATOM 620 C CA . VAL A 1 86 ? 7.669 10.230 -13.568 1.00 93.44 86 VAL A CA 1
ATOM 621 C C . VAL A 1 86 ? 7.706 10.915 -12.203 1.00 93.44 86 VAL A C 1
ATOM 623 O O . VAL A 1 86 ? 6.887 10.602 -11.341 1.00 93.44 86 VAL A O 1
ATOM 626 N N . VAL A 1 87 ? 8.610 11.876 -12.010 1.00 93.19 87 VAL A N 1
ATOM 627 C CA . VAL A 1 87 ? 8.699 12.643 -10.761 1.00 93.19 87 VAL A CA 1
ATOM 628 C C . VAL A 1 87 ? 7.415 13.439 -10.535 1.00 93.19 87 VAL A C 1
ATOM 630 O O . VAL A 1 87 ? 6.818 13.344 -9.461 1.00 93.19 87 VAL A O 1
ATOM 633 N N . LEU A 1 88 ? 6.940 14.163 -11.552 1.00 94.06 88 LEU A N 1
ATOM 634 C CA . LEU A 1 88 ? 5.708 14.944 -11.453 1.00 94.06 88 LEU A CA 1
ATOM 635 C C . LEU A 1 88 ? 4.493 14.058 -11.142 1.00 94.06 88 LEU A C 1
ATOM 637 O O . LEU A 1 88 ? 3.716 14.362 -10.238 1.00 94.06 88 LEU A O 1
ATOM 641 N N . SER A 1 89 ? 4.340 12.939 -11.851 1.00 92.50 89 SER A N 1
ATOM 642 C CA . SER A 1 89 ? 3.232 12.007 -11.623 1.00 92.50 89 SER A CA 1
ATOM 643 C C . SER A 1 89 ? 3.300 11.346 -10.245 1.00 92.50 89 SER A C 1
ATOM 645 O O . SER A 1 89 ? 2.266 11.222 -9.589 1.00 92.50 89 SER A O 1
ATOM 647 N N . ALA A 1 90 ? 4.490 11.009 -9.741 1.00 92.19 90 ALA A N 1
ATOM 648 C CA . ALA A 1 90 ? 4.661 10.506 -8.379 1.00 92.19 90 ALA A CA 1
ATOM 649 C C . ALA A 1 90 ? 4.242 11.545 -7.321 1.00 92.19 90 ALA A C 1
ATOM 651 O O . ALA A 1 90 ? 3.559 11.186 -6.359 1.00 92.19 90 ALA A O 1
ATOM 652 N N . ILE A 1 91 ? 4.577 12.829 -7.518 1.00 93.38 91 ILE A N 1
ATOM 653 C CA . ILE A 1 91 ? 4.134 13.933 -6.644 1.00 93.38 91 ILE A CA 1
ATOM 654 C C . ILE A 1 91 ? 2.605 14.066 -6.668 1.00 93.38 91 ILE A C 1
ATOM 656 O O . ILE A 1 91 ? 1.980 14.200 -5.614 1.00 93.38 91 ILE A O 1
ATOM 660 N N . VAL A 1 92 ? 1.989 13.991 -7.851 1.00 93.19 92 VAL A N 1
ATOM 661 C CA . VAL A 1 92 ? 0.526 14.056 -7.999 1.00 93.19 92 VAL A CA 1
ATOM 662 C C . VAL A 1 92 ? -0.147 12.878 -7.294 1.00 93.19 92 VAL A C 1
ATOM 664 O O . VAL A 1 92 ? -1.081 13.082 -6.521 1.00 93.19 92 VAL A O 1
ATOM 667 N N . VAL A 1 93 ? 0.349 11.654 -7.489 1.00 92.81 93 VAL A N 1
ATOM 668 C CA . VAL A 1 93 ? -0.175 10.449 -6.825 1.00 92.81 93 VAL A CA 1
ATOM 669 C C . VAL A 1 93 ? -0.040 10.553 -5.305 1.00 92.81 93 VAL A C 1
ATOM 671 O O . VAL A 1 93 ? -0.998 10.260 -4.588 1.00 92.81 93 VAL A O 1
ATOM 674 N N . TYR A 1 94 ? 1.105 11.023 -4.804 1.00 92.62 94 TYR A N 1
ATOM 675 C CA . TYR A 1 94 ? 1.306 11.301 -3.381 1.00 92.62 94 TYR A CA 1
ATOM 676 C C . TYR A 1 94 ? 0.275 12.309 -2.852 1.00 92.62 94 TYR A C 1
ATOM 678 O O . TYR A 1 94 ? -0.362 12.072 -1.826 1.00 92.62 94 TYR A O 1
ATOM 686 N N . ALA A 1 95 ? 0.070 13.427 -3.554 1.00 89.88 95 ALA A N 1
ATOM 687 C CA . ALA A 1 95 ? -0.854 14.466 -3.110 1.00 89.88 95 ALA A CA 1
ATOM 688 C C . ALA A 1 95 ? -2.313 13.978 -3.117 1.00 89.88 95 ALA A C 1
ATOM 690 O O . ALA A 1 95 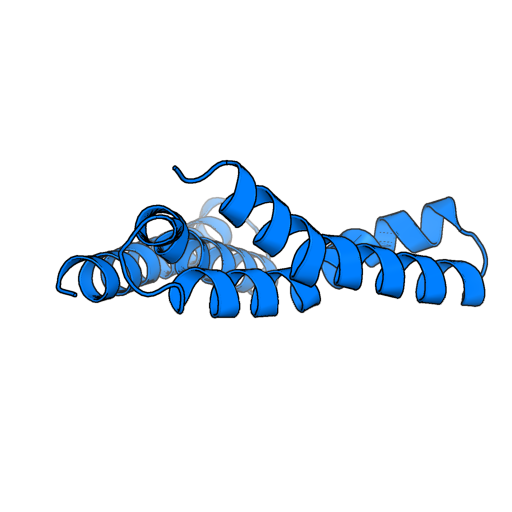? -3.057 14.226 -2.165 1.00 89.88 95 ALA A O 1
ATOM 691 N N . LEU A 1 96 ? -2.712 13.236 -4.154 1.00 89.88 96 LEU A N 1
ATOM 692 C CA . LEU A 1 96 ? -4.050 12.656 -4.276 1.00 89.88 96 LEU A CA 1
ATOM 693 C C . LEU A 1 96 ? -4.329 11.623 -3.188 1.00 89.88 96 LEU A C 1
ATOM 695 O O . LEU A 1 96 ? -5.398 11.636 -2.586 1.00 89.88 96 LEU A O 1
ATOM 699 N N . THR A 1 97 ? -3.373 10.749 -2.899 1.00 88.06 97 THR A N 1
ATOM 700 C CA . THR A 1 97 ? -3.544 9.733 -1.856 1.00 88.06 97 THR A CA 1
ATOM 701 C C . THR A 1 97 ? -3.539 10.366 -0.470 1.00 88.06 97 THR A C 1
ATOM 703 O O . THR A 1 97 ? -4.480 10.156 0.291 1.00 88.06 97 THR A O 1
ATOM 706 N N . ARG A 1 98 ? -2.549 11.210 -0.155 1.00 84.88 98 ARG A N 1
ATOM 707 C CA . ARG A 1 98 ? -2.404 11.813 1.177 1.00 84.88 98 ARG A CA 1
ATOM 708 C C . ARG A 1 98 ? -3.502 12.823 1.509 1.00 84.88 98 ARG A C 1
ATOM 710 O O . ARG A 1 98 ? -4.040 12.791 2.613 1.00 84.88 98 ARG A O 1
ATOM 717 N N . TYR A 1 99 ? -3.805 13.743 0.594 1.00 83.88 99 TYR A N 1
ATOM 718 C CA . TYR A 1 99 ? -4.747 14.839 0.847 1.00 83.88 99 TYR A CA 1
ATOM 719 C C . TYR A 1 99 ? -6.116 14.575 0.227 1.00 83.88 99 TYR A C 1
ATOM 721 O O . TYR A 1 99 ? -7.133 14.833 0.870 1.00 83.88 99 TYR A O 1
ATOM 729 N N . GLY A 1 100 ? -6.154 14.039 -0.996 1.00 81.62 100 GLY A N 1
ATOM 730 C CA . GLY A 1 100 ? -7.406 13.717 -1.683 1.00 81.62 100 GLY A CA 1
ATOM 731 C C . GLY A 1 100 ? -8.183 12.616 -0.964 1.00 81.62 100 GLY A C 1
ATOM 732 O O . GLY A 1 100 ? -9.351 12.817 -0.645 1.00 81.62 100 GLY A O 1
ATOM 733 N N . GLY A 1 101 ? -7.522 11.510 -0.613 1.00 77.94 101 GLY A N 1
ATOM 734 C CA . GLY A 1 101 ? -8.134 10.404 0.128 1.00 77.94 101 GLY A CA 1
ATOM 735 C C . GLY A 1 101 ? -8.686 10.831 1.492 1.00 77.94 101 GLY A C 1
ATOM 736 O O . GLY A 1 101 ? -9.855 10.594 1.787 1.00 77.94 101 GLY A O 1
ATOM 737 N N . ALA A 1 102 ? -7.890 11.561 2.280 1.00 73.94 102 ALA A N 1
ATOM 738 C CA . ALA A 1 102 ? -8.319 12.077 3.581 1.00 73.94 102 ALA A CA 1
ATOM 739 C C . ALA A 1 102 ? -9.495 13.072 3.479 1.00 73.94 102 ALA A C 1
ATOM 741 O O . ALA A 1 102 ? -10.375 13.090 4.340 1.00 73.94 102 ALA A O 1
ATOM 742 N N . THR A 1 103 ? -9.526 13.900 2.429 1.00 76.19 103 THR A N 1
ATOM 743 C CA . THR A 1 103 ? -10.613 14.869 2.201 1.00 76.19 103 THR A CA 1
ATOM 744 C C . THR A 1 103 ? -11.886 14.189 1.704 1.00 76.19 103 THR A C 1
ATOM 746 O O . THR A 1 103 ? -12.975 14.561 2.132 1.00 76.19 103 THR A O 1
ATOM 749 N N . ALA A 1 104 ? -11.763 13.193 0.824 1.00 77.69 104 ALA A N 1
ATOM 750 C CA . ALA A 1 104 ? -12.892 12.409 0.337 1.00 77.69 104 ALA A CA 1
ATOM 751 C C . ALA A 1 104 ? -13.560 11.647 1.484 1.00 77.69 104 ALA A C 1
ATOM 753 O O . ALA A 1 104 ? -14.779 11.710 1.610 1.00 77.69 104 ALA A O 1
ATOM 754 N N . LEU A 1 105 ? -12.767 11.020 2.363 1.00 75.12 105 LEU A N 1
ATOM 755 C CA . LEU A 1 105 ? -13.305 10.315 3.524 1.00 75.12 105 LEU A CA 1
ATOM 756 C C . LEU A 1 105 ? -14.081 11.264 4.438 1.00 75.12 105 LEU A C 1
ATOM 758 O O . LEU A 1 105 ? -15.234 10.993 4.724 1.00 75.12 105 LEU A O 1
ATOM 762 N N . ARG A 1 106 ? -13.512 12.433 4.768 1.00 71.06 106 ARG A N 1
ATOM 763 C CA . ARG A 1 106 ? -14.185 13.472 5.572 1.00 71.06 106 ARG A CA 1
ATOM 764 C C . ARG A 1 106 ? -15.496 13.995 4.986 1.00 71.06 106 ARG A C 1
ATOM 766 O O . ARG A 1 106 ? -16.306 14.529 5.728 1.00 71.06 106 ARG A O 1
ATOM 773 N N . ARG A 1 107 ? -15.660 13.957 3.661 1.00 72.31 107 ARG A N 1
ATOM 774 C CA . ARG A 1 107 ? -16.894 14.400 2.991 1.00 72.31 107 ARG A CA 1
ATOM 775 C C . ARG A 1 107 ? -17.956 13.305 2.921 1.00 72.31 107 ARG A C 1
ATOM 777 O O . ARG A 1 107 ? -19.112 13.632 2.680 1.00 72.31 107 ARG A O 1
ATOM 784 N N . LEU A 1 108 ? -17.553 12.042 3.038 1.00 71.12 108 LEU A N 1
ATOM 785 C CA . LEU A 1 108 ? -18.430 10.876 2.928 1.00 71.12 108 LEU A CA 1
ATOM 786 C C . LEU A 1 108 ? -18.802 10.295 4.299 1.00 71.12 108 LEU A C 1
ATOM 788 O O . LEU A 1 108 ? -19.875 9.713 4.420 1.00 71.12 108 LEU A O 1
ATOM 792 N N . SER A 1 109 ? -17.944 10.457 5.309 1.00 64.88 109 SER A N 1
ATOM 793 C CA . SER A 1 109 ? -18.265 10.207 6.716 1.00 64.88 109 SER A CA 1
ATOM 794 C C . SER A 1 109 ? -19.222 11.296 7.207 1.00 64.88 109 SER A C 1
ATOM 796 O O . SER A 1 109 ? -18.897 12.480 7.076 1.00 64.88 109 SER A O 1
ATOM 798 N N . VAL A 1 110 ? -20.390 10.884 7.705 1.00 55.69 110 VAL A N 1
ATOM 799 C CA . VAL A 1 110 ? -21.475 11.755 8.201 1.00 55.69 110 VAL A CA 1
ATOM 800 C C . VAL A 1 110 ? -21.088 12.431 9.510 1.00 55.69 110 VAL A C 1
ATOM 802 O O . VAL A 1 110 ? -20.495 11.744 10.366 1.00 55.69 110 VAL A O 1
#

Secondary structure (DSSP, 8-state):
--HHHHHHHHHHHHHHHHHHHHHHHS---HHHHHHHHHHHHHHTTSGGGGSTTSHHHHHHHHHHHHHHHHHHHHHHHHHH-SHHHHHHHHHHHHHIIIIIIHHHHHHH--

Sequence (110 aa):
MAGYREHISVSGMCGVTYGLTATLAFGFTPVQGALAGCLTWVAGMLPDLDADGGKPVREIFGLLGAVVPLVAIRHLIRWCGSVDCVVLSAIVVYALTRYGGATALRRLSV

pLDDT: mean 84.94, std 10.36, range [51.03, 95.69]